Protein AF-T1JLH0-F1 (afdb_monomer_lite)

pLDDT: mean 75.37, std 15.06, range [35.0, 94.38]

Organism: Strigamia maritima (NCBI:txid126957)

InterPro domains:
  IPR001452 SH3 domain [PF07653] (80-136)
  IPR001452 SH3 domain [PS50002] (75-140)
  IPR001452 SH3 domain [SM00326] (78-139)
  IPR002110 Ankyrin repeat [PF13857] (2-54)
  IPR002110 Ankyrin repeat [PS50088] (14-46)
  IPR033635 Ankyrin repeat and SAM domain-containing protein 1/Caskin [PTHR24174] (1-138)
  IPR036028 SH3-like domain superfamily [SSF50044] (65-138)
  IPR036770 Ankyrin repeat-containing domain superfamily [G3DSA:1.25.40.20] (1-80)
  IPR036770 Ankyrin repeat-containing domain superfamily [SSF48403] (1-60)

Radius of gyration: 15.97 Å; chains: 1; bounding box: 39×34×42 Å

Foldseek 3Di:
DPPPPPPPQQDADQFGHQLLVCLLVLPLVSNVVSVLVVHDQCDAHPVRDGSLNSLVVRVPDPSSVNSNVVSVLQVPWFKKFFQAFDDDPPDPQAFGDHGGAIWTFRAQDPVQKTWTWGRDDPPPITTGIDGNVRIGTDDDDD

Secondary structure (DSSP, 8-state):
--TTS---TT--BTTB-HHHHHHHTT-HHHHHHHHHTT--TT-B-TTS-BHHHHHHHHTTSHHHHHHHHHHHHHHSPEEEEESS-B--TT-TTBPPB-TT-EEEEEEE-TTSEEEEEE--TTS--EEEEEEGGGEEE-PPP-

Structure (mmCIF, N/CA/C/O backbone):
data_AF-T1JLH0-F1
#
_entry.id   AF-T1JLH0-F1
#
loop_
_atom_site.group_PDB
_atom_site.id
_atom_site.type_symbol
_atom_site.label_atom_id
_atom_site.label_alt_id
_atom_site.label_comp_id
_atom_site.label_asym_id
_atom_site.label_entity_id
_atom_site.label_seq_id
_atom_site.pdbx_PDB_ins_code
_atom_site.Cartn_x
_atom_site.Cartn_y
_atom_site.Cartn_z
_atom_site.occupancy
_atom_site.B_iso_or_equiv
_atom_site.auth_seq_id
_atom_site.auth_comp_id
_atom_site.auth_asym_id
_atom_site.auth_atom_id
_atom_site.pdbx_PDB_model_num
ATOM 1 N N . LEU A 1 1 ? -4.253 9.706 -17.323 1.00 41.25 1 LEU A N 1
ATOM 2 C CA . LEU A 1 1 ? -5.383 9.590 -18.281 1.00 41.25 1 LEU A CA 1
ATOM 3 C C . LEU A 1 1 ? -5.316 8.308 -19.153 1.00 41.25 1 LEU A C 1
ATOM 5 O O . LEU A 1 1 ? -5.609 8.363 -20.335 1.00 41.25 1 LEU A O 1
ATOM 9 N N . LEU A 1 2 ? -4.997 7.135 -18.572 1.00 41.06 2 LEU A N 1
ATOM 10 C CA . LEU A 1 2 ? -5.044 5.813 -19.253 1.00 41.06 2 LEU A CA 1
ATOM 11 C C . LEU A 1 2 ? -5.830 4.737 -18.469 1.00 41.06 2 LEU A C 1
ATOM 13 O O . LEU A 1 2 ? -6.229 3.731 -19.041 1.00 41.06 2 LEU A O 1
ATOM 17 N N . LEU A 1 3 ? -6.120 4.967 -17.182 1.00 43.06 3 LEU A N 1
ATOM 18 C CA . LEU A 1 3 ? -6.839 4.023 -16.308 1.00 43.06 3 LEU A CA 1
ATOM 19 C C . LEU A 1 3 ? -8.362 4.007 -16.536 1.00 43.06 3 LEU A C 1
ATOM 21 O O . LEU A 1 3 ? -9.042 3.082 -16.113 1.00 43.06 3 LEU A O 1
ATOM 25 N N . LYS A 1 4 ? -8.904 5.009 -17.242 1.00 43.94 4 LYS A N 1
ATOM 26 C CA . LYS A 1 4 ? -10.352 5.209 -17.445 1.00 43.94 4 LYS A CA 1
ATOM 27 C C . LYS A 1 4 ? -10.944 4.410 -18.618 1.00 43.94 4 LYS A C 1
ATOM 29 O O . LYS A 1 4 ? -12.135 4.514 -18.879 1.00 43.94 4 LYS A O 1
ATOM 34 N N . ALA A 1 5 ? -10.136 3.629 -19.338 1.00 43.84 5 ALA A N 1
ATOM 35 C CA . ALA A 1 5 ? -10.549 2.957 -20.574 1.00 43.84 5 ALA A CA 1
ATOM 36 C C . ALA A 1 5 ? -11.108 1.528 -20.381 1.00 43.84 5 ALA A C 1
ATOM 38 O O . ALA A 1 5 ? -11.169 0.770 -21.344 1.00 43.84 5 ALA A O 1
ATOM 39 N N . GLY A 1 6 ? -11.487 1.117 -19.163 1.00 44.09 6 GLY A N 1
ATOM 40 C CA . GLY A 1 6 ? -11.974 -0.254 -18.925 1.00 44.09 6 GLY A CA 1
ATOM 41 C C . GLY A 1 6 ? -10.923 -1.332 -19.230 1.00 44.09 6 GLY A C 1
ATOM 42 O O . GLY A 1 6 ? -11.253 -2.496 -19.460 1.00 44.09 6 GLY A O 1
ATOM 43 N N . ILE A 1 7 ? -9.643 -0.946 -19.260 1.00 47.38 7 ILE A N 1
ATOM 44 C CA . ILE A 1 7 ? -8.529 -1.873 -19.422 1.00 47.38 7 ILE A CA 1
ATOM 45 C C . ILE A 1 7 ? -8.431 -2.657 -18.120 1.00 47.38 7 ILE A C 1
ATOM 47 O O . ILE A 1 7 ? -8.206 -2.072 -17.066 1.00 47.38 7 ILE A O 1
ATOM 51 N N . ASN A 1 8 ? -8.601 -3.978 -18.197 1.00 46.66 8 ASN A N 1
ATOM 52 C CA . ASN A 1 8 ? -8.327 -4.890 -17.090 1.00 46.66 8 ASN A CA 1
ATOM 53 C C . ASN A 1 8 ? -6.924 -4.597 -16.542 1.00 46.66 8 ASN A C 1
ATOM 55 O O . ASN A 1 8 ? -5.931 -4.944 -17.176 1.00 46.66 8 ASN A O 1
ATOM 59 N N . ILE A 1 9 ? -6.846 -3.953 -15.379 1.00 51.09 9 ILE A N 1
ATOM 60 C CA . ILE A 1 9 ? -5.597 -3.441 -14.785 1.00 51.09 9 ILE A CA 1
ATOM 61 C C . ILE A 1 9 ? -4.671 -4.594 -14.354 1.00 51.09 9 ILE A C 1
ATOM 63 O O . ILE A 1 9 ? -3.457 -4.451 -14.244 1.00 51.09 9 ILE A O 1
ATOM 67 N N . ASN A 1 10 ? -5.249 -5.791 -14.243 1.00 50.25 10 ASN A N 1
ATOM 68 C CA . ASN A 1 10 ? -4.556 -7.060 -14.061 1.00 50.25 10 ASN A CA 1
ATOM 69 C C . ASN A 1 10 ? -4.095 -7.727 -15.373 1.00 50.25 10 ASN A C 1
ATOM 71 O O . ASN A 1 10 ? -3.634 -8.869 -15.329 1.00 50.25 10 ASN A O 1
ATOM 75 N N . ARG A 1 11 ? -4.217 -7.082 -16.548 1.00 46.59 11 ARG A N 1
ATOM 76 C CA . ARG A 1 11 ? -3.637 -7.625 -17.788 1.00 46.59 11 ARG A CA 1
ATOM 77 C C . ARG A 1 11 ? -2.116 -7.601 -17.681 1.00 46.59 11 ARG A C 1
ATOM 79 O O . ARG A 1 11 ? -1.476 -6.564 -17.818 1.00 46.59 11 ARG A O 1
ATOM 86 N N . SER A 1 12 ? -1.549 -8.779 -17.475 1.00 47.16 12 SER A N 1
ATOM 87 C CA . SER A 1 12 ? -0.135 -9.055 -17.688 1.00 47.16 12 SER A CA 1
ATOM 88 C C . SER A 1 12 ? 0.174 -9.021 -19.184 1.00 47.16 12 SER A C 1
ATOM 90 O O . SER A 1 12 ? -0.509 -9.675 -19.976 1.00 47.16 12 SER A O 1
ATOM 92 N N . THR A 1 13 ? 1.206 -8.282 -19.575 1.00 52.12 13 THR A N 1
ATOM 93 C CA . THR A 1 13 ? 1.861 -8.460 -20.874 1.00 52.12 13 THR A CA 1
ATOM 94 C C . THR A 1 13 ? 2.967 -9.512 -20.726 1.00 52.12 13 THR A C 1
ATOM 96 O O . THR A 1 13 ? 3.300 -9.929 -19.617 1.00 52.12 13 THR A O 1
ATOM 99 N N . LEU A 1 14 ? 3.565 -9.949 -21.839 1.00 46.50 14 LEU A N 1
ATOM 100 C CA . LEU A 1 14 ? 4.679 -10.914 -21.853 1.00 46.50 14 LEU A CA 1
ATOM 101 C C . LEU A 1 14 ? 5.900 -10.482 -21.007 1.00 46.50 14 LEU A C 1
ATOM 103 O O . LEU A 1 14 ? 6.705 -11.335 -20.636 1.00 46.50 14 LEU A O 1
ATOM 107 N N . GLN A 1 15 ? 6.036 -9.187 -20.694 1.00 47.53 15 GLN A N 1
ATOM 108 C CA . GLN A 1 15 ? 7.158 -8.615 -19.935 1.00 47.53 15 GLN A CA 1
ATOM 109 C C . GLN A 1 15 ? 6.869 -8.437 -18.430 1.00 47.53 15 GLN A C 1
ATOM 111 O O . GLN A 1 15 ? 7.801 -8.279 -17.639 1.00 47.53 15 GLN A O 1
ATOM 116 N N . GLY A 1 16 ? 5.603 -8.532 -18.010 1.00 57.38 16 GLY A N 1
ATOM 117 C CA . GLY A 1 16 ? 5.178 -8.368 -16.621 1.00 57.38 16 GLY A CA 1
ATOM 118 C C . GLY A 1 16 ? 3.804 -7.709 -16.493 1.00 57.38 16 GLY A C 1
ATOM 119 O O . GLY A 1 16 ? 3.093 -7.469 -17.467 1.00 57.38 16 GLY A O 1
ATOM 120 N N . THR A 1 17 ? 3.394 -7.436 -15.258 1.00 68.38 17 THR A N 1
ATOM 121 C CA . THR A 1 17 ? 2.257 -6.542 -14.972 1.00 68.38 17 THR A CA 1
ATOM 122 C C . THR A 1 17 ? 2.678 -5.079 -15.109 1.00 68.38 17 THR A C 1
ATOM 124 O O . THR A 1 17 ? 3.865 -4.767 -15.036 1.00 68.38 17 THR A O 1
ATOM 127 N N . CYS A 1 18 ? 1.721 -4.151 -15.205 1.00 70.81 18 CYS A N 1
ATOM 128 C CA . CYS A 1 18 ? 2.013 -2.712 -15.215 1.00 70.81 18 CYS A CA 1
ATOM 129 C C . CYS A 1 18 ? 2.897 -2.259 -14.033 1.00 70.81 18 CYS A C 1
ATOM 131 O O . CYS A 1 18 ? 3.648 -1.292 -14.160 1.00 70.81 18 CYS A O 1
ATOM 133 N N . LEU A 1 19 ? 2.851 -2.977 -12.902 1.00 73.12 19 LEU A N 1
ATOM 134 C CA . LEU A 1 19 ? 3.679 -2.696 -11.730 1.00 73.12 19 LEU A CA 1
ATOM 135 C C . LEU A 1 19 ? 5.169 -2.982 -11.974 1.00 73.12 19 LEU A C 1
ATOM 137 O O . LEU A 1 19 ? 6.010 -2.240 -11.476 1.00 73.12 19 LEU A O 1
ATOM 141 N N . HIS A 1 20 ? 5.499 -4.003 -12.772 1.00 76.69 20 HIS A N 1
ATOM 142 C CA . HIS A 1 20 ? 6.876 -4.308 -13.179 1.00 76.69 20 HIS A CA 1
ATOM 143 C C . HIS A 1 20 ? 7.461 -3.197 -14.058 1.00 76.69 20 HIS A C 1
ATOM 145 O O . HIS A 1 20 ? 8.608 -2.798 -13.867 1.00 76.69 20 HIS A O 1
ATOM 151 N N . GLU A 1 21 ? 6.656 -2.652 -14.970 1.00 75.88 21 GLU A N 1
ATOM 152 C CA . GLU A 1 21 ? 7.041 -1.524 -15.824 1.00 75.88 21 GLU A CA 1
ATOM 153 C C . GLU A 1 21 ? 7.266 -0.249 -14.994 1.00 75.88 21 GLU A C 1
ATOM 155 O O . GLU A 1 21 ? 8.282 0.431 -15.131 1.00 75.88 21 GLU A O 1
ATOM 160 N N . ALA A 1 22 ? 6.343 0.062 -14.074 1.00 76.94 22 ALA A N 1
ATOM 161 C CA . ALA A 1 22 ? 6.444 1.232 -13.200 1.00 76.94 22 ALA A CA 1
ATOM 162 C C . ALA A 1 22 ? 7.684 1.167 -12.290 1.00 76.94 22 ALA A C 1
ATOM 164 O O . ALA A 1 22 ? 8.377 2.173 -12.101 1.00 76.94 22 ALA A O 1
ATOM 165 N N . ALA A 1 23 ? 7.973 -0.036 -11.786 1.00 78.38 23 ALA A N 1
ATOM 166 C CA . ALA A 1 23 ? 9.195 -0.404 -11.087 1.00 78.38 23 ALA A CA 1
ATOM 167 C C . ALA A 1 23 ? 10.451 -0.134 -11.927 1.00 78.38 23 ALA A C 1
ATOM 169 O O . ALA A 1 23 ? 11.349 0.579 -11.476 1.00 78.38 23 ALA A O 1
ATOM 170 N N . LEU A 1 24 ? 10.496 -0.668 -13.150 1.00 75.75 24 LEU A N 1
ATOM 171 C CA . LEU A 1 24 ? 11.621 -0.518 -14.073 1.00 75.75 24 LEU A CA 1
ATOM 172 C C . LEU A 1 24 ? 11.893 0.956 -14.405 1.00 75.75 24 LEU A C 1
ATOM 174 O O . LEU A 1 24 ? 13.038 1.401 -14.402 1.00 75.75 24 LEU A O 1
ATOM 178 N N . CYS A 1 25 ? 10.838 1.730 -14.661 1.00 73.12 25 CYS A N 1
ATOM 179 C CA . CYS A 1 25 ? 10.955 3.136 -15.034 1.00 73.12 25 CYS A CA 1
ATOM 180 C C . CYS A 1 25 ? 11.198 4.081 -13.843 1.00 73.12 25 CYS A C 1
ATOM 182 O O . CYS A 1 25 ? 11.373 5.282 -14.060 1.00 73.12 25 CYS A O 1
ATOM 184 N N . GLY A 1 26 ? 11.156 3.590 -12.596 1.00 72.50 26 GLY A N 1
ATOM 185 C CA . GLY A 1 26 ? 11.274 4.426 -11.395 1.00 72.50 26 GLY A CA 1
ATOM 186 C C . GLY A 1 26 ? 10.163 5.478 -11.280 1.00 72.50 26 GLY A C 1
ATOM 187 O O . GLY A 1 26 ? 10.367 6.547 -10.708 1.00 72.50 26 GLY A O 1
ATOM 188 N N . LYS A 1 27 ? 8.988 5.225 -11.869 1.00 75.00 27 LYS A N 1
ATOM 189 C CA . LYS A 1 27 ? 7.886 6.194 -11.925 1.00 75.00 27 LYS A CA 1
ATOM 190 C C . LYS A 1 27 ? 6.993 6.043 -10.697 1.00 75.00 27 LYS A C 1
ATOM 192 O O . LYS A 1 27 ? 5.984 5.344 -10.749 1.00 75.00 27 LYS A O 1
ATOM 197 N N . ARG A 1 28 ? 7.348 6.737 -9.609 1.00 75.00 28 ARG A N 1
ATOM 198 C CA . ARG A 1 28 ? 6.590 6.741 -8.343 1.00 75.00 28 ARG A CA 1
ATOM 199 C C . ARG A 1 28 ? 5.097 7.001 -8.543 1.00 75.00 28 ARG A C 1
ATOM 201 O O . ARG A 1 28 ? 4.293 6.224 -8.050 1.00 75.00 28 ARG A O 1
ATOM 208 N N . ASP A 1 29 ? 4.734 8.029 -9.306 1.00 70.75 29 ASP A N 1
ATOM 209 C CA . ASP A 1 29 ? 3.322 8.390 -9.509 1.00 70.75 29 ASP A CA 1
ATOM 210 C C . ASP A 1 29 ? 2.546 7.302 -10.270 1.00 70.75 29 ASP A C 1
ATOM 212 O O . ASP A 1 29 ? 1.374 7.058 -9.999 1.00 70.75 29 ASP A O 1
ATOM 216 N N . VAL A 1 30 ? 3.210 6.593 -11.191 1.00 73.00 30 VAL A N 1
ATOM 217 C CA . VAL A 1 30 ? 2.605 5.469 -11.923 1.00 73.00 30 VAL A CA 1
ATOM 218 C C . VAL A 1 30 ? 2.429 4.266 -11.002 1.00 73.00 30 VAL A C 1
ATOM 220 O O . VAL A 1 30 ? 1.371 3.648 -11.018 1.00 73.00 30 VAL A O 1
ATOM 223 N N . ALA A 1 31 ? 3.429 3.950 -10.175 1.00 72.38 31 ALA A N 1
ATOM 224 C CA . ALA A 1 31 ? 3.309 2.892 -9.177 1.00 72.38 31 ALA A CA 1
ATOM 225 C C . ALA A 1 31 ? 2.162 3.194 -8.200 1.00 72.38 31 ALA A C 1
ATOM 227 O O . ALA A 1 31 ? 1.328 2.328 -7.966 1.00 72.38 31 ALA A O 1
ATOM 228 N N . GLN A 1 32 ? 2.063 4.438 -7.721 1.00 70.69 32 GLN A N 1
ATOM 229 C CA . GLN A 1 32 ? 0.994 4.902 -6.835 1.00 70.69 32 GLN A CA 1
ATOM 230 C C . GLN A 1 32 ? -0.397 4.709 -7.447 1.00 70.69 32 GLN A C 1
ATOM 232 O O . GLN A 1 32 ? -1.257 4.101 -6.819 1.00 70.69 32 GLN A O 1
ATOM 237 N N . LEU A 1 33 ? -0.588 5.133 -8.697 1.00 69.75 33 LEU A N 1
ATOM 238 C CA . LEU A 1 33 ? -1.839 4.919 -9.427 1.00 69.75 33 LEU A CA 1
ATOM 239 C C . LEU A 1 33 ? -2.182 3.428 -9.603 1.00 69.75 33 LEU A C 1
ATOM 241 O O . LEU A 1 33 ? -3.350 3.045 -9.590 1.00 69.75 33 LEU A O 1
ATOM 245 N N . LEU A 1 34 ? -1.175 2.567 -9.768 1.00 70.31 34 LEU A N 1
ATOM 246 C CA . LEU A 1 34 ? -1.382 1.121 -9.857 1.00 70.31 34 LEU A CA 1
ATOM 247 C C . LEU A 1 34 ? -1.764 0.507 -8.500 1.00 70.31 34 LEU A C 1
ATOM 249 O O . LEU A 1 34 ? -2.599 -0.395 -8.460 1.00 70.31 34 LEU A O 1
ATOM 253 N N . PHE A 1 35 ? -1.238 1.014 -7.384 1.00 69.38 35 PHE A N 1
ATOM 254 C CA . PHE A 1 35 ? -1.727 0.625 -6.056 1.00 69.38 35 PHE A CA 1
ATOM 255 C C . PHE A 1 35 ? -3.169 1.077 -5.830 1.00 69.38 35 PHE A C 1
ATOM 257 O O . PHE A 1 35 ? -3.982 0.274 -5.381 1.00 69.38 35 PHE A O 1
ATOM 264 N N . GLU A 1 36 ? -3.502 2.315 -6.214 1.00 63.47 36 GLU A N 1
ATOM 265 C CA . GLU A 1 36 ? -4.873 2.848 -6.161 1.00 63.47 36 GLU A CA 1
ATOM 266 C C . GLU A 1 36 ? -5.852 1.975 -6.956 1.00 63.47 36 GLU A C 1
ATOM 268 O O . GLU A 1 36 ? -7.004 1.811 -6.569 1.00 63.47 36 GLU A O 1
ATOM 273 N N . SER A 1 37 ? -5.377 1.341 -8.030 1.00 61.06 37 SER A N 1
ATOM 274 C CA . SER A 1 37 ? -6.182 0.418 -8.828 1.00 61.06 37 SER A CA 1
ATOM 275 C C . SER A 1 37 ? -6.343 -1.000 -8.259 1.00 61.06 37 SER A C 1
ATOM 277 O O . SER A 1 37 ? -7.015 -1.823 -8.880 1.00 61.06 37 SER A O 1
ATOM 279 N N . GLY A 1 38 ? -5.727 -1.311 -7.114 1.00 62.03 38 GLY A N 1
ATOM 280 C CA . GLY A 1 38 ? -5.791 -2.640 -6.501 1.00 62.03 38 GLY A CA 1
ATOM 281 C C . GLY A 1 38 ? -4.961 -3.702 -7.229 1.00 62.03 38 GLY A C 1
ATOM 282 O O . GLY A 1 38 ? -5.354 -4.869 -7.269 1.00 62.03 38 GLY A O 1
ATOM 283 N N . VAL A 1 39 ? -3.836 -3.318 -7.844 1.00 66.00 39 VAL A N 1
ATOM 284 C CA . VAL A 1 39 ? -2.962 -4.275 -8.538 1.00 66.00 39 VAL A CA 1
ATOM 285 C C . VAL A 1 39 ? -2.339 -5.261 -7.544 1.00 66.00 39 VAL A C 1
ATOM 287 O O . VAL A 1 39 ? -1.914 -4.874 -6.454 1.00 66.00 39 VAL A O 1
ATOM 290 N N . ASP A 1 40 ? -2.234 -6.536 -7.924 1.00 66.50 40 ASP A N 1
ATOM 291 C CA . ASP A 1 40 ? -1.541 -7.515 -7.084 1.00 66.50 40 ASP A CA 1
ATOM 292 C C . ASP A 1 40 ? -0.020 -7.342 -7.180 1.00 66.50 40 ASP A C 1
ATOM 294 O O . ASP A 1 40 ? 0.611 -7.554 -8.220 1.00 66.50 40 ASP A O 1
ATOM 298 N N . VAL A 1 41 ? 0.554 -6.951 -6.052 1.00 71.44 41 VAL A N 1
ATOM 299 C CA . VAL A 1 41 ? 1.961 -6.588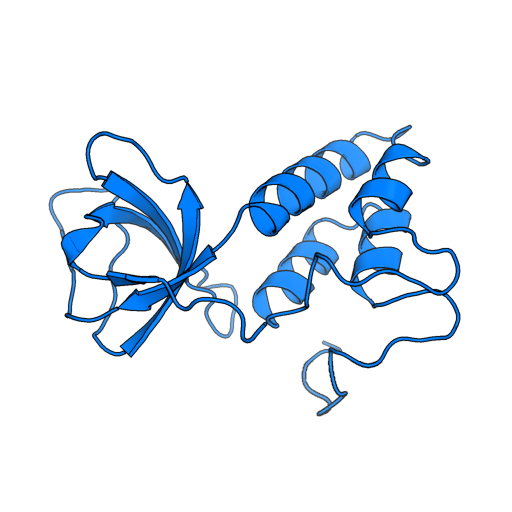 -5.860 1.00 71.44 41 VAL A CA 1
ATOM 300 C C . VAL A 1 41 ? 2.888 -7.791 -5.765 1.00 71.44 41 VAL A C 1
ATOM 302 O O . VAL A 1 41 ? 4.081 -7.670 -6.036 1.00 71.44 41 VAL A O 1
ATOM 305 N N . ASN A 1 42 ? 2.332 -8.950 -5.404 1.00 71.44 42 ASN A N 1
ATOM 306 C CA . ASN A 1 42 ? 3.070 -10.207 -5.288 1.00 71.44 42 ASN A CA 1
ATOM 307 C C . ASN A 1 42 ? 3.067 -10.997 -6.595 1.00 71.44 42 ASN A C 1
ATOM 309 O O . ASN A 1 42 ? 3.685 -12.056 -6.681 1.00 71.44 42 ASN A O 1
ATOM 313 N N . ARG A 1 43 ? 2.378 -10.495 -7.622 1.00 71.50 43 ARG A N 1
ATOM 314 C CA . ARG A 1 43 ? 2.322 -11.152 -8.918 1.00 71.50 43 ARG A CA 1
ATOM 315 C C . ARG A 1 43 ? 3.699 -11.123 -9.566 1.00 71.50 43 ARG A C 1
ATOM 317 O O . ARG A 1 43 ? 4.320 -10.064 -9.653 1.00 71.50 43 ARG A O 1
ATOM 324 N N . THR A 1 44 ? 4.150 -12.276 -10.039 1.00 77.44 44 THR A N 1
ATOM 325 C CA . THR A 1 44 ? 5.414 -12.420 -10.756 1.00 77.44 44 THR A CA 1
ATOM 326 C C . THR A 1 44 ? 5.222 -12.247 -12.262 1.00 77.44 44 THR A C 1
ATOM 328 O O . THR A 1 44 ? 4.126 -12.429 -12.803 1.00 77.44 44 THR A O 1
ATOM 331 N N . ASN A 1 45 ? 6.284 -11.835 -12.953 1.00 75.50 45 ASN A N 1
ATOM 332 C CA . ASN A 1 45 ? 6.357 -11.871 -14.412 1.00 75.50 45 ASN A CA 1
ATOM 333 C C . ASN A 1 45 ? 6.792 -13.263 -14.921 1.00 75.50 45 ASN A C 1
ATOM 335 O O . ASN A 1 45 ? 7.030 -14.178 -14.139 1.00 75.50 45 ASN A O 1
ATOM 339 N N . SER A 1 46 ? 6.962 -13.406 -16.239 1.00 77.38 46 SER A N 1
ATOM 340 C CA . SER A 1 46 ? 7.419 -14.637 -16.914 1.00 77.38 46 SER A CA 1
ATOM 341 C C . SER A 1 46 ? 8.808 -15.142 -16.482 1.00 77.38 46 SER A C 1
ATOM 343 O O . SER A 1 46 ? 9.230 -16.206 -16.920 1.00 77.38 46 SER A O 1
ATOM 345 N N . TYR A 1 47 ? 9.536 -14.364 -15.677 1.00 77.00 47 TYR A N 1
ATOM 346 C CA . TYR A 1 47 ? 10.857 -14.693 -15.142 1.00 77.00 47 TYR A CA 1
ATOM 347 C C . TYR A 1 47 ? 10.812 -15.023 -13.640 1.00 77.00 47 TYR A C 1
ATOM 349 O O . TYR A 1 47 ? 11.854 -14.990 -12.986 1.00 77.00 47 TYR A O 1
ATOM 357 N N . ASP A 1 48 ? 9.621 -15.263 -13.080 1.00 79.44 48 ASP A N 1
ATOM 358 C CA . ASP A 1 48 ? 9.386 -15.467 -11.643 1.00 79.44 48 ASP A CA 1
ATOM 359 C C . ASP A 1 48 ? 9.896 -14.313 -10.766 1.00 79.44 48 ASP A C 1
ATOM 361 O O . ASP A 1 48 ? 10.227 -14.477 -9.592 1.00 79.44 48 ASP A O 1
ATOM 365 N N . GLN A 1 49 ? 9.960 -13.108 -11.332 1.00 81.06 49 GLN A N 1
ATOM 366 C CA . GLN A 1 49 ? 10.385 -11.916 -10.612 1.00 81.06 49 GLN A CA 1
ATOM 367 C C . GLN A 1 49 ? 9.169 -11.114 -10.196 1.00 81.06 49 GLN A C 1
ATOM 369 O O . GLN A 1 49 ? 8.265 -10.925 -11.004 1.00 81.06 49 GLN A O 1
ATOM 374 N N . THR A 1 50 ? 9.178 -10.589 -8.974 1.00 82.38 50 THR A N 1
ATOM 375 C CA . THR A 1 50 ? 8.211 -9.570 -8.553 1.00 82.38 50 THR A CA 1
ATOM 376 C C . THR A 1 50 ? 8.652 -8.181 -9.015 1.00 82.38 50 THR A C 1
ATOM 378 O O . THR A 1 50 ? 9.828 -7.941 -9.322 1.00 82.38 50 THR A O 1
ATOM 381 N N . ALA A 1 51 ? 7.735 -7.211 -8.982 1.00 79.62 51 ALA A N 1
ATOM 382 C CA . ALA A 1 51 ? 8.071 -5.811 -9.238 1.00 79.62 51 ALA A CA 1
ATOM 383 C C . ALA A 1 51 ? 9.196 -5.317 -8.306 1.00 79.62 51 ALA A C 1
ATOM 385 O O . ALA A 1 51 ? 10.089 -4.591 -8.744 1.00 79.62 51 ALA A O 1
ATOM 386 N N . LEU A 1 52 ? 9.225 -5.778 -7.048 1.00 82.31 52 LEU A N 1
ATOM 387 C CA . LEU A 1 52 ? 10.293 -5.454 -6.100 1.00 82.31 52 LEU A CA 1
ATOM 388 C C . LEU A 1 52 ? 11.657 -6.003 -6.548 1.00 82.31 52 LEU A C 1
ATOM 390 O O . LEU A 1 52 ? 12.673 -5.325 -6.372 1.00 82.31 52 LEU A O 1
ATOM 394 N N . ASP A 1 53 ? 11.701 -7.202 -7.127 1.00 83.75 53 ASP A N 1
ATOM 395 C CA . ASP A 1 53 ? 12.949 -7.812 -7.599 1.00 83.75 53 ASP A CA 1
ATOM 396 C C . ASP A 1 53 ? 13.499 -7.113 -8.839 1.00 83.75 53 ASP A C 1
ATOM 398 O O . ASP A 1 53 ? 14.716 -6.967 -8.968 1.00 83.75 53 ASP A O 1
ATOM 402 N N . ILE A 1 54 ? 12.620 -6.607 -9.710 1.00 81.62 54 ILE A N 1
ATOM 403 C CA . ILE A 1 54 ? 13.027 -5.729 -10.810 1.00 81.62 54 ILE A CA 1
ATOM 404 C C . ILE A 1 54 ? 13.622 -4.438 -10.246 1.00 81.62 54 ILE A C 1
ATOM 406 O O . ILE A 1 54 ? 14.773 -4.130 -10.549 1.00 81.62 54 ILE A O 1
ATOM 410 N N . VAL A 1 55 ? 12.920 -3.721 -9.360 1.00 79.88 55 VAL A N 1
ATOM 411 C CA . VAL A 1 55 ? 13.457 -2.469 -8.789 1.00 79.88 55 VAL A CA 1
ATOM 412 C C . VAL A 1 55 ? 14.809 -2.687 -8.111 1.00 79.88 55 VAL A C 1
ATOM 414 O O . VAL A 1 55 ? 15.713 -1.878 -8.296 1.00 79.88 55 VAL A O 1
ATOM 417 N N . LYS A 1 56 ? 14.992 -3.789 -7.370 1.00 78.56 56 LYS A N 1
ATOM 418 C CA . LYS A 1 56 ? 16.281 -4.133 -6.739 1.00 78.56 56 LYS A CA 1
ATOM 419 C C . LYS A 1 56 ? 17.419 -4.319 -7.751 1.00 78.56 56 LYS A C 1
ATOM 421 O O . LYS A 1 56 ? 18.560 -3.997 -7.426 1.00 78.56 56 LYS A O 1
ATOM 426 N N . LYS A 1 57 ? 17.140 -4.837 -8.951 1.00 75.75 57 LYS A N 1
ATOM 427 C CA . LYS A 1 57 ? 18.148 -4.979 -10.016 1.00 75.75 57 LYS A CA 1
ATOM 428 C C . LYS A 1 57 ? 18.515 -3.631 -10.643 1.00 75.75 57 LYS A C 1
ATOM 430 O O . LYS A 1 57 ? 19.673 -3.425 -10.986 1.00 75.75 57 LYS A O 1
ATOM 435 N N . PHE A 1 58 ? 17.560 -2.705 -10.736 1.00 69.94 58 PHE A N 1
ATOM 436 C CA . PHE A 1 58 ? 17.721 -1.410 -11.411 1.00 69.94 58 PHE A CA 1
ATOM 437 C C . PHE A 1 58 ? 17.879 -0.209 -10.452 1.00 69.94 58 PHE A C 1
ATOM 439 O O . PHE A 1 58 ? 17.805 0.936 -10.888 1.00 69.94 58 PHE A O 1
ATOM 446 N N . THR A 1 59 ? 18.123 -0.435 -9.150 1.00 60.84 59 THR A N 1
ATOM 447 C CA . THR A 1 59 ? 18.147 0.603 -8.086 1.00 60.84 59 THR A CA 1
ATOM 448 C C . THR A 1 59 ? 19.252 1.677 -8.158 1.00 60.84 59 THR A C 1
ATOM 450 O O . THR A 1 59 ? 19.533 2.340 -7.159 1.00 60.84 59 THR A O 1
ATOM 453 N N . SER A 1 60 ? 19.884 1.900 -9.306 1.00 59.50 60 SER A N 1
ATOM 454 C CA . SER A 1 60 ? 20.966 2.876 -9.487 1.00 59.50 60 SER A CA 1
ATOM 455 C C . SER A 1 60 ? 20.519 4.349 -9.458 1.00 59.50 60 SER A C 1
ATOM 457 O O . SER A 1 60 ? 21.374 5.232 -9.458 1.00 59.50 60 SER A O 1
ATOM 459 N N . CYS A 1 61 ? 19.216 4.651 -9.375 1.00 57.66 61 CYS A N 1
ATOM 460 C CA . CYS A 1 61 ? 18.681 6.019 -9.339 1.00 57.66 61 CYS A CA 1
ATOM 461 C C . CYS A 1 61 ? 17.800 6.296 -8.100 1.00 57.66 61 CYS A C 1
ATOM 463 O O . CYS A 1 61 ? 17.123 5.409 -7.581 1.00 57.66 61 CYS A O 1
ATOM 465 N N . GLY A 1 62 ? 17.786 7.548 -7.619 1.00 64.88 62 GLY A N 1
ATOM 466 C CA . GLY A 1 62 ? 17.026 7.958 -6.425 1.00 64.88 62 GLY A CA 1
ATOM 467 C C . GLY A 1 62 ? 15.528 7.636 -6.505 1.00 64.88 62 GLY A C 1
ATOM 468 O O . GLY A 1 62 ? 14.965 7.121 -5.546 1.00 64.88 62 GLY A O 1
ATOM 469 N N . ALA A 1 63 ? 14.919 7.801 -7.682 1.00 63.56 63 ALA A N 1
ATOM 470 C CA . ALA A 1 63 ? 13.507 7.490 -7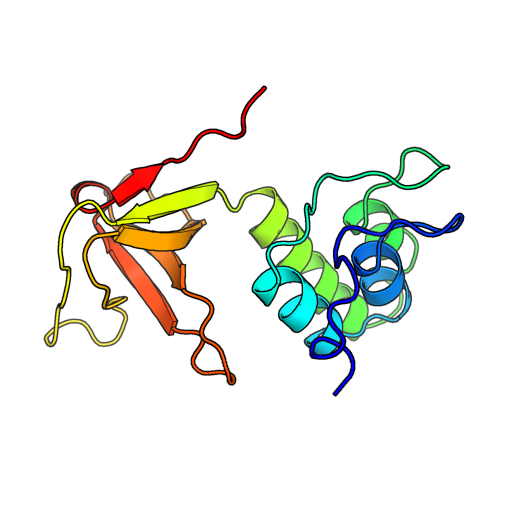.914 1.00 63.56 63 ALA A CA 1
ATOM 471 C C . ALA A 1 63 ? 13.171 5.994 -7.734 1.00 63.56 63 ALA A C 1
ATOM 473 O O . ALA A 1 63 ? 12.081 5.645 -7.283 1.00 63.56 63 ALA A O 1
ATOM 474 N N . ALA A 1 64 ? 14.121 5.092 -8.007 1.00 69.75 64 ALA A N 1
ATOM 475 C CA . ALA A 1 64 ? 13.944 3.667 -7.748 1.00 69.75 64 ALA A CA 1
ATOM 476 C C . ALA A 1 64 ? 13.912 3.346 -6.242 1.00 69.75 64 ALA A C 1
ATOM 478 O O . ALA A 1 64 ? 13.288 2.361 -5.849 1.00 69.75 64 ALA A O 1
ATOM 479 N N . ARG A 1 65 ? 14.532 4.165 -5.374 1.00 75.69 65 ARG A N 1
ATOM 480 C CA . ARG A 1 65 ? 14.445 3.981 -3.910 1.00 75.69 65 ARG A CA 1
ATOM 481 C C . ARG A 1 65 ? 13.034 4.251 -3.398 1.00 75.69 65 ARG A C 1
ATOM 483 O O . ARG A 1 65 ? 12.550 3.465 -2.588 1.00 75.69 65 ARG A O 1
ATOM 490 N N . ASP A 1 66 ? 12.367 5.279 -3.912 1.00 77.19 66 ASP A N 1
ATOM 491 C CA . ASP A 1 66 ? 10.996 5.609 -3.511 1.00 77.19 66 ASP A CA 1
ATOM 492 C C . ASP A 1 66 ? 10.013 4.525 -3.959 1.00 77.19 66 ASP A C 1
ATOM 494 O O . ASP A 1 66 ? 9.206 4.043 -3.166 1.00 77.19 66 ASP A O 1
ATOM 498 N N . VAL A 1 67 ? 10.130 4.060 -5.210 1.00 77.12 67 VAL A N 1
ATOM 499 C CA . VAL A 1 67 ? 9.298 2.954 -5.716 1.00 77.12 67 VAL A CA 1
ATOM 500 C C . VAL A 1 67 ? 9.574 1.661 -4.946 1.00 77.12 67 VAL A C 1
ATOM 502 O O . VAL A 1 67 ? 8.644 0.935 -4.608 1.00 77.12 67 VAL A O 1
ATOM 505 N N . LYS A 1 68 ? 10.836 1.382 -4.594 1.00 81.56 68 LYS A N 1
ATOM 506 C CA . LYS A 1 68 ? 11.204 0.235 -3.750 1.00 81.56 68 LYS A CA 1
ATOM 507 C C . LYS A 1 68 ? 10.547 0.298 -2.376 1.00 81.56 68 LYS A C 1
ATOM 509 O O . LYS A 1 68 ? 10.102 -0.734 -1.879 1.00 81.56 68 LYS A O 1
ATOM 514 N N . GLN A 1 69 ? 10.533 1.475 -1.756 1.00 78.94 69 GLN A N 1
ATOM 515 C CA . GLN A 1 69 ? 9.913 1.676 -0.451 1.00 78.94 69 GLN A CA 1
ATOM 516 C C . GLN A 1 69 ? 8.398 1.459 -0.540 1.00 78.94 69 GLN A C 1
ATOM 518 O O . GLN A 1 69 ? 7.858 0.657 0.215 1.00 78.94 69 GLN A O 1
ATOM 523 N N . MET A 1 70 ? 7.749 2.052 -1.544 1.00 77.31 70 MET A N 1
ATOM 524 C CA . MET A 1 70 ? 6.316 1.884 -1.796 1.00 77.31 70 MET A CA 1
ATOM 525 C C . MET A 1 70 ? 5.937 0.419 -2.071 1.00 77.31 70 MET A C 1
ATOM 527 O O . MET A 1 70 ? 4.976 -0.089 -1.507 1.00 77.31 70 MET A O 1
ATOM 531 N N . LEU A 1 71 ? 6.730 -0.299 -2.876 1.00 77.69 71 LEU A N 1
ATOM 532 C CA . LEU A 1 71 ? 6.535 -1.731 -3.126 1.00 77.69 71 LEU A CA 1
ATOM 533 C C . LEU A 1 71 ? 6.696 -2.564 -1.855 1.00 77.69 71 LEU A C 1
ATOM 535 O O . LEU A 1 71 ? 5.902 -3.466 -1.625 1.00 77.69 71 LEU A O 1
ATOM 539 N N . LYS A 1 72 ? 7.698 -2.275 -1.016 1.00 78.44 72 LYS A N 1
ATOM 540 C CA . LYS A 1 72 ? 7.867 -2.967 0.270 1.00 78.44 72 LYS A CA 1
ATOM 541 C C . LYS A 1 72 ? 6.677 -2.751 1.197 1.00 78.44 72 LYS A C 1
ATOM 543 O O . LYS A 1 72 ? 6.234 -3.704 1.832 1.00 78.44 72 LYS A O 1
ATOM 548 N N . GLU A 1 73 ? 6.198 -1.518 1.297 1.00 74.44 73 GLU A N 1
ATOM 549 C CA . GLU A 1 73 ? 5.028 -1.183 2.110 1.00 74.44 73 GLU A CA 1
ATOM 550 C C . GLU A 1 73 ? 3.791 -1.897 1.584 1.00 74.44 73 GLU A C 1
ATOM 552 O O . GLU A 1 73 ? 3.067 -2.512 2.355 1.00 74.44 73 GLU A O 1
ATOM 557 N N . ALA A 1 74 ? 3.605 -1.915 0.269 1.00 70.88 74 ALA A N 1
ATOM 558 C CA . ALA A 1 74 ? 2.453 -2.546 -0.342 1.00 70.88 74 ALA A CA 1
ATOM 559 C C . ALA A 1 74 ? 2.489 -4.082 -0.331 1.00 70.88 74 ALA A C 1
ATOM 561 O O . ALA A 1 74 ? 1.439 -4.706 -0.234 1.00 70.88 74 ALA A O 1
ATOM 562 N N . ILE A 1 75 ? 3.668 -4.712 -0.385 1.00 70.06 75 ILE A N 1
ATOM 563 C CA . ILE A 1 75 ? 3.813 -6.169 -0.206 1.00 70.06 75 ILE A CA 1
ATOM 564 C C . ILE A 1 75 ? 3.358 -6.590 1.192 1.00 70.06 75 ILE A C 1
ATOM 566 O O . ILE A 1 75 ? 2.707 -7.621 1.338 1.00 70.06 75 ILE A O 1
ATOM 570 N N . ASN A 1 76 ? 3.679 -5.780 2.203 1.00 70.38 76 ASN A N 1
ATOM 571 C CA . ASN A 1 76 ? 3.210 -5.988 3.571 1.00 70.38 76 ASN A CA 1
ATOM 572 C C . ASN A 1 76 ? 1.806 -5.418 3.805 1.00 70.38 76 ASN A C 1
ATOM 574 O O . ASN A 1 76 ? 1.258 -5.601 4.891 1.00 70.38 76 ASN A O 1
ATOM 578 N N . ALA A 1 77 ? 1.228 -4.721 2.820 1.00 75.38 77 ALA A N 1
ATOM 579 C CA . ALA A 1 77 ? -0.070 -4.112 2.992 1.00 75.38 77 ALA A CA 1
ATOM 580 C C . ALA A 1 77 ? -1.155 -5.183 2.957 1.00 75.38 77 ALA A C 1
ATOM 582 O O . ALA A 1 77 ? -1.294 -5.937 1.989 1.00 75.38 77 ALA A O 1
ATOM 583 N N . VAL A 1 78 ? -1.946 -5.226 4.022 1.00 82.69 78 VAL A N 1
ATOM 584 C CA . VAL A 1 78 ? -3.078 -6.144 4.142 1.00 82.69 78 VAL A CA 1
ATOM 585 C C . VAL A 1 78 ? -4.347 -5.372 3.819 1.00 82.69 78 VAL A C 1
ATOM 587 O O . VAL A 1 78 ? -4.526 -4.246 4.281 1.00 82.69 78 VAL A O 1
ATOM 590 N N . GLN A 1 79 ? -5.230 -5.950 3.008 1.00 84.81 79 GLN A N 1
ATOM 591 C CA . GLN A 1 79 ? -6.546 -5.355 2.796 1.00 84.81 79 GLN A CA 1
ATOM 592 C C . GLN A 1 79 ? -7.375 -5.544 4.061 1.00 84.81 79 GLN A C 1
ATOM 594 O O . GLN A 1 79 ? -7.426 -6.633 4.622 1.00 84.81 79 GLN A O 1
ATOM 599 N N . ALA A 1 80 ? -8.037 -4.490 4.507 1.00 89.94 80 ALA A N 1
ATOM 600 C CA . ALA A 1 80 ? -8.990 -4.532 5.594 1.00 89.94 80 ALA A CA 1
ATOM 601 C C . ALA A 1 80 ? -10.289 -3.870 5.159 1.00 89.94 80 ALA A C 1
ATOM 603 O O . ALA A 1 80 ? -10.300 -2.967 4.325 1.00 89.94 80 ALA A O 1
ATOM 604 N N . ARG A 1 81 ? -11.397 -4.322 5.727 1.00 91.62 81 ARG A N 1
ATOM 605 C CA . ARG A 1 81 ? -12.702 -3.696 5.560 1.00 91.62 81 ARG A CA 1
ATOM 606 C C . ARG A 1 81 ? -13.094 -3.033 6.865 1.00 91.62 81 ARG A C 1
ATOM 608 O O . ARG A 1 81 ? -13.031 -3.669 7.914 1.00 91.62 81 ARG A O 1
ATOM 615 N N . ALA A 1 82 ? -13.510 -1.777 6.803 1.00 93.50 82 ALA A N 1
ATOM 616 C CA . ALA A 1 82 ? -14.103 -1.111 7.949 1.00 93.50 82 ALA A CA 1
ATOM 617 C C . ALA A 1 82 ? -15.379 -1.849 8.371 1.00 93.50 82 ALA A C 1
ATOM 619 O O . ALA A 1 82 ? -16.265 -2.074 7.546 1.00 93.50 82 ALA A O 1
ATOM 620 N N . ILE A 1 83 ? -15.468 -2.228 9.644 1.00 94.38 83 ILE A N 1
ATOM 621 C CA . ILE A 1 83 ? -16.673 -2.857 10.211 1.00 94.38 83 ILE A CA 1
ATOM 622 C C . ILE A 1 83 ? -17.580 -1.840 10.905 1.00 94.38 83 ILE A C 1
ATOM 624 O O . ILE A 1 83 ? -18.690 -2.172 11.299 1.00 94.38 83 ILE A O 1
ATOM 628 N N . SER A 1 84 ? -17.106 -0.608 11.076 1.00 92.81 84 SER A N 1
ATOM 629 C CA . SER A 1 84 ? -17.859 0.488 11.673 1.00 92.81 84 SER A CA 1
ATOM 630 C C . SER A 1 84 ? -17.349 1.835 11.161 1.00 92.81 84 SER A C 1
ATOM 632 O O . SER A 1 84 ? -16.233 1.947 10.649 1.00 92.81 84 SER A O 1
ATOM 634 N N . ASN A 1 85 ? -18.181 2.870 11.293 1.00 92.94 85 ASN A N 1
ATOM 635 C CA . ASN A 1 85 ? -17.779 4.241 10.993 1.00 92.94 85 ASN A CA 1
ATOM 636 C C . ASN A 1 85 ? -16.761 4.718 12.036 1.00 92.94 85 ASN A C 1
ATOM 638 O O . ASN A 1 85 ? -17.035 4.678 13.238 1.00 92.94 85 ASN A O 1
ATOM 642 N N . TYR A 1 86 ? -15.616 5.220 11.584 1.00 91.06 86 TYR A N 1
ATOM 643 C CA . TYR A 1 86 ? -14.581 5.778 12.443 1.00 91.06 86 TYR A CA 1
ATOM 644 C C . TYR A 1 86 ? -14.252 7.204 12.009 1.00 91.06 86 TYR A C 1
ATOM 646 O O . TYR A 1 86 ? -13.846 7.465 10.878 1.00 91.06 86 TYR A O 1
ATOM 654 N N . HIS A 1 87 ? -14.422 8.144 12.933 1.00 91.31 87 HIS A N 1
ATOM 655 C CA . HIS A 1 87 ? -14.050 9.537 12.743 1.00 91.31 87 HIS A CA 1
ATOM 656 C C . HIS A 1 87 ? -13.517 10.083 14.061 1.00 91.31 87 HIS A C 1
ATOM 658 O O . HIS A 1 87 ? -14.220 10.076 15.072 1.00 91.31 87 HIS A O 1
ATOM 664 N N . ASN A 1 88 ? -12.270 10.544 14.052 1.00 87.44 88 ASN A N 1
ATOM 665 C CA . ASN A 1 88 ? -11.635 11.119 15.227 1.00 87.44 88 ASN A CA 1
ATOM 666 C C . ASN A 1 88 ? -11.138 12.538 14.921 1.00 87.44 88 ASN A C 1
ATOM 668 O O . ASN A 1 88 ? -9.997 12.702 14.493 1.00 87.44 88 ASN A O 1
ATOM 672 N N . PRO A 1 89 ? -11.966 13.572 15.143 1.00 84.06 89 PRO A N 1
ATOM 673 C CA . PRO A 1 89 ? -11.584 14.951 14.852 1.00 84.06 89 PRO A CA 1
ATOM 674 C C . PRO A 1 89 ? -10.485 15.486 15.785 1.00 84.06 89 PRO A C 1
ATOM 676 O O . PRO A 1 89 ? -9.870 16.502 15.475 1.00 84.06 89 PRO A O 1
ATOM 679 N N . ALA A 1 90 ? -10.222 14.820 16.916 1.00 83.94 90 ALA A N 1
ATOM 680 C CA . ALA A 1 90 ? -9.164 15.206 17.850 1.00 83.94 90 ALA A CA 1
ATOM 681 C C . ALA A 1 90 ? -7.765 14.735 17.410 1.00 83.94 90 ALA A C 1
ATOM 683 O O . ALA A 1 90 ? -6.763 15.244 17.911 1.00 83.94 90 ALA A O 1
ATOM 684 N N . ASP A 1 91 ? -7.683 13.771 16.490 1.00 83.06 91 ASP A N 1
ATOM 685 C CA . ASP A 1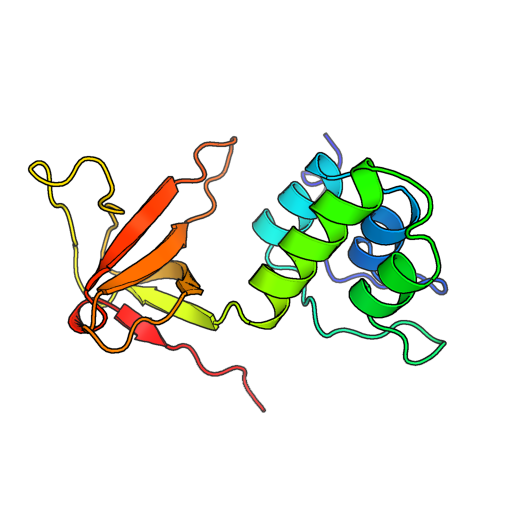 91 ? -6.427 13.206 16.001 1.00 83.06 91 ASP A CA 1
ATOM 686 C C . ASP A 1 91 ? -6.160 13.682 14.574 1.00 83.06 91 ASP A C 1
ATOM 688 O O . ASP A 1 91 ? -6.741 13.184 13.611 1.00 83.06 91 ASP A O 1
ATOM 692 N N . SER A 1 92 ? -5.240 14.637 14.426 1.00 83.44 92 SER A N 1
ATOM 693 C CA . SER A 1 92 ? -4.819 15.150 13.116 1.00 83.44 92 SER A CA 1
ATOM 694 C C . SER A 1 92 ? -4.161 14.086 12.234 1.00 83.44 92 SER A C 1
ATOM 696 O O . SER A 1 92 ? -4.081 14.257 11.018 1.00 83.44 92 SER A O 1
ATOM 698 N N . HIS A 1 93 ? -3.695 12.986 12.830 1.00 85.88 93 HIS A N 1
ATOM 699 C CA . HIS A 1 93 ? -3.136 11.844 12.120 1.00 85.88 93 HIS A CA 1
ATOM 700 C C . HIS A 1 93 ? -4.135 10.689 11.980 1.00 85.88 93 HIS A C 1
ATOM 702 O O . HIS A 1 93 ? -3.748 9.627 11.494 1.00 85.88 93 HIS A O 1
ATOM 708 N N . GLY A 1 94 ? -5.394 10.870 12.386 1.00 90.25 94 GLY A N 1
ATOM 709 C CA . GLY A 1 94 ? -6.443 9.859 12.320 1.00 90.25 94 GLY A CA 1
ATOM 710 C C . GLY A 1 94 ? -6.985 9.667 10.902 1.00 90.25 94 GLY A C 1
ATOM 711 O O . GLY A 1 94 ? -7.300 10.628 10.201 1.00 90.25 94 GLY A O 1
ATOM 712 N N . LEU A 1 95 ? -7.131 8.417 10.468 1.00 91.12 95 LEU A N 1
ATOM 713 C CA . LEU A 1 95 ? -7.807 8.085 9.216 1.00 91.12 95 LEU A CA 1
ATOM 714 C C . LEU A 1 95 ? -9.311 8.023 9.469 1.00 91.12 95 LEU A C 1
ATOM 716 O O . LEU A 1 95 ? -9.740 7.209 10.270 1.00 91.12 95 LEU A O 1
ATOM 720 N N . SER A 1 96 ? -10.111 8.847 8.793 1.00 91.62 96 SER A N 1
ATOM 721 C CA . SER A 1 96 ? -11.577 8.790 8.914 1.00 91.62 96 SER A CA 1
ATOM 722 C C . SER A 1 96 ? -12.196 7.974 7.785 1.00 91.62 96 SER A C 1
ATOM 724 O O . SER A 1 96 ? -11.841 8.195 6.622 1.00 91.62 96 SER A O 1
ATOM 726 N N . PHE A 1 97 ? -13.131 7.086 8.122 1.00 92.19 97 PHE A N 1
ATOM 727 C CA . PHE A 1 97 ? -13.793 6.190 7.177 1.00 92.19 97 PHE A CA 1
ATOM 728 C C . PHE A 1 97 ? -15.180 5.723 7.606 1.00 92.19 97 PHE A C 1
ATOM 730 O O . PHE A 1 97 ? -15.533 5.751 8.785 1.00 92.19 97 PHE A O 1
ATOM 737 N N . GLY A 1 98 ? -15.959 5.294 6.618 1.00 92.31 98 GLY A N 1
ATOM 738 C CA . GLY A 1 98 ? -17.272 4.691 6.794 1.00 92.31 98 GLY A CA 1
ATOM 739 C C . GLY A 1 98 ? -17.224 3.166 6.871 1.00 92.31 98 GLY A C 1
ATOM 740 O O . GLY A 1 98 ? -16.303 2.528 6.362 1.00 92.31 98 GLY A O 1
ATOM 741 N N . GLU A 1 99 ? -18.249 2.575 7.481 1.00 93.75 99 GLU A N 1
ATOM 742 C CA . GLU A 1 99 ? -18.470 1.128 7.474 1.00 93.75 99 GLU A CA 1
ATOM 743 C C . GLU A 1 99 ? -18.512 0.593 6.033 1.00 93.75 99 GLU A C 1
ATOM 745 O O . GLU A 1 99 ? -19.159 1.157 5.151 1.00 93.75 99 GLU A O 1
ATOM 750 N N . GLY A 1 100 ? -17.800 -0.504 5.789 1.00 88.00 100 GLY A N 1
ATOM 751 C CA . GLY A 1 100 ? -17.697 -1.142 4.482 1.00 88.00 100 GLY A CA 1
ATOM 752 C C . GLY A 1 100 ? -16.586 -0.606 3.575 1.00 88.00 100 GLY A C 1
ATOM 753 O O . GLY A 1 100 ? -16.290 -1.282 2.583 1.00 88.00 100 GLY A O 1
ATOM 754 N N . GLU A 1 101 ? -15.939 0.523 3.904 1.00 90.38 101 GLU A N 1
ATOM 755 C CA . GLU A 1 101 ? -14.794 1.037 3.136 1.00 90.38 101 GLU A CA 1
ATOM 756 C C . GLU A 1 101 ? -13.610 0.054 3.161 1.00 90.38 101 GLU A C 1
ATOM 758 O O . GLU A 1 101 ? -13.343 -0.624 4.157 1.00 90.38 101 GLU A O 1
ATOM 763 N N . LEU A 1 102 ? -12.899 -0.024 2.032 1.00 87.69 102 LEU A N 1
ATOM 764 C CA . LEU A 1 102 ? -11.679 -0.812 1.890 1.00 87.69 102 LEU A CA 1
ATOM 765 C C . LEU A 1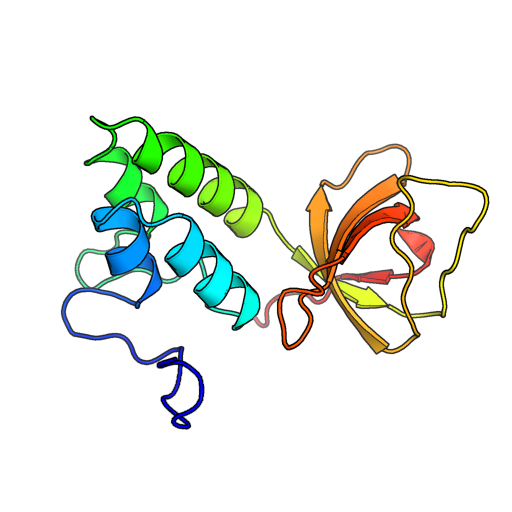 102 ? -10.469 0.034 2.281 1.00 87.69 102 LEU A C 1
ATOM 767 O O . LEU A 1 102 ? -10.249 1.122 1.750 1.00 87.69 102 LEU A O 1
ATOM 771 N N . ILE A 1 103 ? -9.677 -0.495 3.203 1.00 89.56 103 ILE A N 1
ATOM 772 C CA . ILE A 1 103 ? -8.517 0.159 3.791 1.00 89.56 103 ILE A CA 1
ATOM 773 C C . ILE A 1 103 ? -7.307 -0.726 3.528 1.00 89.56 103 ILE A C 1
ATOM 775 O O . ILE A 1 103 ? -7.284 -1.896 3.898 1.00 89.56 103 ILE A O 1
ATOM 779 N N . SER A 1 104 ? -6.265 -0.161 2.929 1.00 87.38 104 SER A N 1
ATOM 780 C CA . SER A 1 104 ? -4.978 -0.843 2.807 1.00 87.38 104 SER A CA 1
ATOM 781 C C . SER A 1 104 ? -4.160 -0.576 4.066 1.00 87.38 104 SER A C 1
ATOM 783 O O . SER A 1 104 ? -3.669 0.535 4.272 1.00 87.38 104 SER A O 1
ATOM 785 N N . VAL A 1 105 ? -4.044 -1.576 4.936 1.00 89.31 105 VAL A N 1
ATOM 786 C CA . VAL A 1 105 ? -3.289 -1.503 6.191 1.00 89.31 105 VAL A CA 1
ATOM 787 C C . VAL A 1 105 ? -1.802 -1.558 5.869 1.00 89.31 105 VAL A C 1
ATOM 789 O O . VAL A 1 105 ? -1.306 -2.602 5.473 1.00 89.31 105 VAL A O 1
ATOM 792 N N . LEU A 1 106 ? -1.095 -0.442 6.037 1.00 84.62 106 LEU A N 1
ATOM 793 C CA . LEU A 1 106 ? 0.339 -0.312 5.755 1.00 84.62 106 LEU A CA 1
ATOM 794 C C . LEU A 1 106 ? 1.212 -0.726 6.945 1.00 84.62 106 LEU A C 1
ATOM 796 O O . LEU A 1 106 ? 2.336 -1.182 6.757 1.00 84.62 106 LEU A O 1
ATOM 800 N N . GLN A 1 107 ? 0.721 -0.527 8.171 1.00 85.50 107 GLN A N 1
ATOM 801 C CA . GLN A 1 107 ? 1.467 -0.826 9.391 1.00 85.50 107 GLN A CA 1
ATOM 802 C C . GLN A 1 107 ? 0.530 -1.335 10.485 1.00 85.50 107 GLN A C 1
ATOM 804 O O . GLN A 1 107 ? -0.474 -0.692 10.791 1.00 85.50 107 GLN A O 1
ATOM 809 N N . GLN A 1 108 ? 0.887 -2.464 11.095 1.00 88.25 108 GLN A N 1
ATOM 810 C CA . GLN A 1 108 ? 0.176 -3.049 12.228 1.00 88.25 108 GLN A CA 1
ATOM 811 C C . GLN A 1 108 ? 1.056 -2.928 13.470 1.00 88.25 108 GLN A C 1
ATOM 813 O O . GLN A 1 108 ? 1.978 -3.716 13.661 1.00 88.25 108 GLN A O 1
ATOM 818 N N . ASN A 1 109 ? 0.823 -1.898 14.278 1.00 88.69 109 ASN A N 1
ATOM 819 C CA . ASN A 1 109 ? 1.538 -1.740 15.539 1.00 88.69 109 ASN A CA 1
ATOM 820 C C . ASN A 1 109 ? 0.913 -2.634 16.625 1.00 88.69 109 ASN A C 1
ATOM 822 O O . ASN A 1 109 ? -0.298 -2.878 16.630 1.00 88.69 109 ASN A O 1
ATOM 826 N N . GLU A 1 110 ? 1.741 -3.091 17.567 1.00 88.00 110 GLU A N 1
ATOM 827 C CA . GLU A 1 110 ? 1.331 -3.950 18.692 1.00 88.00 110 GLU A CA 1
ATOM 828 C C . GLU A 1 110 ? 0.453 -3.223 19.725 1.00 88.00 110 GLU A C 1
ATOM 830 O O . GLU A 1 110 ? -0.254 -3.860 20.499 1.00 88.00 110 GLU A O 1
ATOM 835 N N . ASP A 1 111 ? 0.446 -1.887 19.709 1.00 88.75 111 ASP A N 1
ATOM 836 C CA . ASP A 1 111 ? -0.418 -1.041 20.542 1.00 88.75 111 ASP A CA 1
ATOM 837 C C . ASP A 1 111 ? -1.898 -1.063 20.104 1.00 88.75 111 ASP A C 1
ATOM 839 O O . ASP A 1 111 ? -2.750 -0.443 20.742 1.00 88.75 111 ASP A O 1
ATOM 843 N N . GLY A 1 112 ? -2.215 -1.762 19.008 1.00 88.25 112 GLY A N 1
ATOM 844 C CA . GLY A 1 112 ? -3.551 -1.821 18.424 1.00 88.25 112 GLY A CA 1
ATOM 845 C C . GLY A 1 112 ? -3.905 -0.604 17.567 1.00 88.25 112 GLY A C 1
ATOM 846 O O . GLY A 1 112 ? -5.040 -0.518 17.096 1.00 88.25 112 GLY A O 1
ATOM 847 N N . ARG A 1 113 ? -2.967 0.325 17.327 1.00 91.75 113 ARG A N 1
ATOM 848 C CA . ARG A 1 113 ? -3.147 1.481 16.442 1.00 91.75 113 ARG A CA 1
ATOM 849 C C . ARG A 1 113 ? -2.473 1.218 15.103 1.00 91.75 113 ARG A C 1
ATOM 851 O O . ARG A 1 113 ? -1.260 1.315 14.945 1.00 91.75 113 ARG A O 1
ATOM 858 N N . TRP A 1 114 ? -3.273 0.899 14.103 1.00 92.81 114 TRP A N 1
ATOM 859 C CA . TRP A 1 114 ? -2.785 0.588 12.768 1.00 92.81 114 TRP A CA 1
ATOM 860 C C . TRP A 1 114 ? -2.720 1.831 11.901 1.00 92.81 114 TRP A C 1
ATOM 862 O O . TRP A 1 114 ? -3.465 2.786 12.101 1.00 92.81 114 TRP A O 1
ATOM 872 N N . LYS A 1 115 ? -1.815 1.819 10.925 1.00 90.50 115 LYS A N 1
ATOM 873 C CA . LYS A 1 115 ? -1.739 2.832 9.876 1.00 90.50 115 LYS A CA 1
ATOM 874 C C . LYS A 1 115 ? -2.252 2.231 8.587 1.00 90.50 115 LYS A C 1
ATOM 876 O O . LYS A 1 115 ? -1.833 1.140 8.202 1.00 90.50 115 LYS A O 1
ATOM 881 N N . GLY A 1 116 ? -3.080 2.969 7.873 1.00 89.94 116 GLY A N 1
ATOM 882 C CA . GLY A 1 116 ? -3.514 2.555 6.551 1.00 89.94 116 GLY A CA 1
ATOM 883 C C . GLY A 1 116 ? -3.870 3.722 5.662 1.00 89.94 116 GLY A C 1
ATOM 884 O O . GLY A 1 116 ? -3.804 4.890 6.056 1.00 89.94 116 GLY A O 1
ATOM 885 N N . VAL A 1 117 ? -4.204 3.365 4.434 1.00 88.00 117 VAL A N 1
ATOM 886 C CA . VAL A 1 117 ? -4.569 4.289 3.373 1.00 88.00 117 VAL A CA 1
ATOM 887 C C . VAL A 1 117 ? -5.856 3.826 2.708 1.00 88.00 117 VAL A C 1
ATOM 889 O O . VAL A 1 117 ? -6.046 2.638 2.444 1.00 88.00 117 VAL A O 1
ATOM 892 N N . ILE A 1 118 ? -6.741 4.780 2.450 1.00 87.19 118 ILE A N 1
ATOM 893 C CA . ILE A 1 118 ? -7.943 4.606 1.640 1.00 87.19 118 ILE A CA 1
ATOM 894 C C . ILE A 1 118 ? -7.699 5.347 0.343 1.00 87.19 118 ILE A C 1
ATOM 896 O O . ILE A 1 118 ? -7.487 6.560 0.352 1.00 87.19 118 ILE A O 1
ATOM 900 N N . PHE A 1 119 ? -7.712 4.610 -0.758 1.00 79.94 119 PHE A N 1
ATOM 901 C CA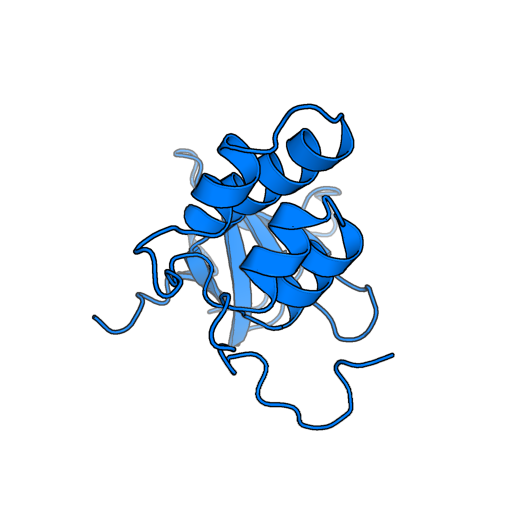 . PHE A 1 119 ? -7.523 5.158 -2.091 1.00 79.94 119 PHE A CA 1
ATOM 902 C C . PHE A 1 119 ? -8.862 5.699 -2.613 1.00 79.94 119 PHE A C 1
ATOM 904 O O . PHE A 1 119 ? -9.839 4.958 -2.697 1.00 79.94 119 PHE A O 1
ATOM 911 N N . GLY A 1 120 ? -8.921 7.002 -2.899 1.00 73.69 120 GLY A N 1
ATOM 912 C CA . GLY A 1 120 ? -10.101 7.676 -3.462 1.00 73.69 120 GLY A CA 1
ATOM 913 C C . GLY A 1 120 ? -9.986 7.890 -4.976 1.00 73.69 120 GLY A C 1
ATOM 914 O O . GLY A 1 120 ? -8.911 7.728 -5.544 1.00 73.69 120 GLY A O 1
ATOM 915 N N . GLU A 1 121 ? -11.074 8.297 -5.638 1.00 61.88 121 GLU A N 1
ATOM 916 C CA . GLU A 1 121 ? -11.151 8.347 -7.114 1.00 61.88 121 GLU A CA 1
ATOM 917 C C . GLU A 1 121 ? -10.295 9.441 -7.796 1.00 61.88 121 GLU A C 1
ATOM 919 O O . GLU A 1 121 ? -9.950 9.296 -8.967 1.00 61.88 121 GLU A O 1
ATOM 924 N N . GLU A 1 122 ? -9.907 10.516 -7.099 1.00 53.78 122 GLU A N 1
ATOM 925 C CA . GLU A 1 122 ? -9.116 11.622 -7.676 1.00 53.78 122 GLU A CA 1
ATOM 926 C C . GLU A 1 122 ? -8.119 12.207 -6.669 1.00 53.78 122 GLU A C 1
ATOM 928 O O . GLU A 1 122 ? -8.322 13.290 -6.123 1.00 53.78 122 GLU A O 1
ATOM 933 N N . HIS A 1 123 ? -7.040 11.479 -6.370 1.00 53.28 123 HIS A N 1
ATOM 934 C CA . HIS A 1 123 ? -5.984 11.930 -5.444 1.00 53.28 123 HIS A CA 1
ATOM 935 C C . HIS A 1 123 ? -6.463 12.261 -4.017 1.00 53.28 123 HIS A C 1
ATOM 937 O O . HIS A 1 123 ? -5.686 12.752 -3.199 1.00 53.28 123 HIS A O 1
ATOM 943 N N . SER A 1 124 ? -7.707 11.916 -3.672 1.00 66.69 124 SER A N 1
ATOM 944 C CA . SER A 1 124 ? -8.257 11.992 -2.313 1.00 66.69 124 SER A CA 1
ATOM 945 C C . SER A 1 124 ? -7.857 10.766 -1.484 1.00 66.69 124 SER A C 1
ATOM 947 O O . SER A 1 124 ? -8.634 10.225 -0.695 1.00 66.69 124 SER A O 1
ATOM 949 N N . SER A 1 125 ? -6.636 10.281 -1.709 1.00 77.62 125 SER A N 1
ATOM 950 C CA . SER A 1 125 ? -6.079 9.156 -0.977 1.00 77.62 125 SER A CA 1
ATOM 951 C C . SER A 1 125 ? -5.813 9.614 0.454 1.00 77.62 125 SER A C 1
ATOM 953 O O . SER A 1 125 ? -4.947 10.450 0.716 1.00 77.62 125 SER A O 1
ATOM 955 N N . ARG A 1 126 ? -6.606 9.103 1.393 1.00 86.56 126 ARG A N 1
ATOM 956 C CA . ARG A 1 126 ? -6.538 9.464 2.810 1.00 86.56 126 ARG A CA 1
ATOM 957 C C . ARG A 1 126 ? -5.611 8.479 3.498 1.00 86.56 126 ARG A C 1
ATOM 959 O O . ARG A 1 126 ? -5.842 7.280 3.419 1.00 86.56 126 ARG A O 1
ATOM 966 N N . THR A 1 127 ? -4.569 8.966 4.163 1.00 87.75 127 THR A N 1
ATOM 967 C CA . THR A 1 127 ? -3.655 8.130 4.958 1.00 87.75 127 THR A CA 1
ATOM 968 C C . THR A 1 127 ? -3.691 8.585 6.403 1.00 87.75 127 THR A C 1
ATOM 970 O O . THR A 1 127 ? -3.645 9.782 6.671 1.00 87.75 127 THR A O 1
ATOM 973 N N . GLY A 1 128 ? -3.727 7.640 7.334 1.00 91.38 128 GLY A N 1
ATOM 974 C CA . GLY A 1 128 ? -3.732 7.956 8.754 1.00 91.38 128 GLY A CA 1
ATOM 975 C C . GLY A 1 128 ? -3.743 6.711 9.625 1.00 91.38 128 GLY A C 1
ATOM 976 O O . GLY A 1 128 ? -3.622 5.585 9.135 1.00 91.38 128 GLY A O 1
ATOM 977 N N . TYR A 1 129 ? -3.886 6.936 10.922 1.00 92.69 129 TYR A N 1
ATOM 978 C CA . TYR A 1 129 ? -3.970 5.903 11.937 1.00 92.69 129 TYR A CA 1
ATOM 979 C C . TYR A 1 129 ? -5.413 5.645 12.354 1.00 92.69 129 TYR A C 1
ATOM 981 O O . TYR A 1 129 ? -6.241 6.550 12.386 1.00 92.69 129 TYR A O 1
ATOM 989 N N . PHE A 1 130 ? -5.706 4.410 12.720 1.00 93.31 130 PHE A N 1
ATOM 990 C CA . PHE A 1 130 ? -7.002 3.985 13.225 1.00 93.31 130 PHE A CA 1
ATOM 991 C C . PHE A 1 130 ? -6.816 2.771 14.136 1.00 93.31 130 PHE A C 1
ATOM 993 O O . PHE A 1 130 ? -5.797 2.082 14.051 1.00 93.31 130 PHE A O 1
ATOM 1000 N N . PRO A 1 131 ? -7.760 2.496 15.042 1.00 94.00 131 PRO A N 1
ATOM 1001 C CA . PRO A 1 131 ? -7.635 1.353 15.923 1.00 94.00 131 PRO A CA 1
ATOM 1002 C C . PRO A 1 131 ? -8.001 0.057 15.181 1.00 94.00 131 PRO A C 1
ATOM 1004 O O . PRO A 1 131 ? -8.929 0.013 14.378 1.00 94.00 131 PRO A O 1
ATOM 1007 N N . ALA A 1 132 ? -7.270 -1.023 15.436 1.00 92.38 132 ALA A N 1
ATOM 1008 C CA . ALA A 1 132 ? -7.458 -2.303 14.751 1.00 92.38 132 ALA A CA 1
ATOM 1009 C C . ALA A 1 132 ? -8.869 -2.890 14.940 1.00 92.38 132 ALA A C 1
ATOM 1011 O O . ALA A 1 132 ? -9.358 -3.629 14.095 1.00 92.38 132 ALA A O 1
ATOM 1012 N N . ASN A 1 133 ? -9.546 -2.535 16.036 1.00 93.12 133 ASN A N 1
ATOM 1013 C CA . ASN A 1 133 ? -10.874 -3.033 16.392 1.00 93.12 133 ASN A CA 1
ATOM 1014 C C . ASN A 1 133 ? -12.027 -2.469 15.542 1.00 93.12 133 ASN A C 1
ATOM 1016 O O . ASN A 1 133 ? -13.149 -2.944 15.694 1.00 93.12 133 ASN A O 1
ATOM 1020 N N . VAL A 1 134 ? -11.791 -1.463 14.691 1.00 93.94 134 VAL A N 1
ATOM 1021 C CA . VAL A 1 134 ? -12.816 -0.915 13.776 1.00 93.94 134 VAL A CA 1
ATOM 1022 C C . VAL A 1 134 ? -12.687 -1.446 12.348 1.00 93.94 134 VAL A C 1
ATOM 1024 O O . VAL A 1 134 ? -13.446 -1.051 11.461 1.00 93.94 134 VAL A O 1
ATOM 1027 N N . VAL A 1 135 ? -11.751 -2.366 12.107 1.00 93.88 135 VAL A N 1
ATOM 1028 C CA . VAL A 1 135 ? -11.561 -3.008 10.806 1.00 93.88 135 VAL A CA 1
ATOM 1029 C C . VAL A 1 135 ? -11.461 -4.523 10.954 1.00 93.88 135 VAL A C 1
ATOM 1031 O O . VAL A 1 135 ? -11.090 -5.043 12.001 1.00 93.88 135 VAL A O 1
ATOM 1034 N N . VAL A 1 136 ? -11.753 -5.243 9.877 1.00 92.69 136 VAL A N 1
ATOM 1035 C CA . VAL A 1 136 ? -11.488 -6.678 9.751 1.00 92.69 136 VAL A CA 1
ATOM 1036 C C . VAL A 1 136 ? -10.518 -6.900 8.600 1.00 92.69 136 VAL A C 1
ATOM 1038 O O . VAL A 1 136 ? -10.716 -6.357 7.514 1.00 92.69 136 VAL A O 1
ATOM 1041 N N . LEU A 1 137 ? -9.456 -7.674 8.822 1.00 89.50 137 LEU A N 1
ATOM 1042 C CA . LEU A 1 137 ? -8.533 -8.045 7.751 1.00 89.50 137 LEU A CA 1
ATOM 1043 C C . LEU A 1 137 ? -9.262 -8.952 6.752 1.00 89.50 137 LEU A C 1
ATOM 1045 O O . LEU A 1 137 ? -9.896 -9.936 7.129 1.00 89.50 137 LEU A O 1
ATOM 1049 N N . LEU A 1 138 ? -9.183 -8.599 5.475 1.00 83.88 138 LEU A N 1
ATOM 1050 C CA . LEU A 1 138 ? -9.603 -9.447 4.374 1.00 83.88 138 LEU A CA 1
ATOM 1051 C C . LEU A 1 138 ? -8.406 -10.324 4.018 1.00 83.88 138 LEU A C 1
ATOM 1053 O O . LEU A 1 138 ? -7.456 -9.857 3.385 1.00 83.88 138 LEU A O 1
ATOM 1057 N N . ASP A 1 139 ? -8.438 -11.581 4.453 1.00 61.19 139 ASP A N 1
ATOM 1058 C CA . ASP A 1 139 ? -7.458 -12.560 3.996 1.00 61.19 139 ASP A CA 1
ATOM 1059 C C . ASP A 1 139 ? -7.537 -12.675 2.470 1.00 61.19 139 ASP A C 1
ATOM 1061 O O . ASP A 1 139 ? -8.626 -12.650 1.879 1.00 61.19 139 ASP A O 1
ATOM 1065 N N . ARG A 1 140 ? -6.377 -12.786 1.812 1.00 54.09 140 ARG A N 1
ATOM 1066 C CA . ARG A 1 140 ? -6.373 -13.136 0.389 1.00 54.09 140 ARG A CA 1
ATOM 1067 C C . ARG A 1 140 ? -7.022 -14.516 0.266 1.00 54.09 140 ARG A C 1
ATOM 1069 O O . ARG A 1 140 ? -6.656 -15.400 1.040 1.00 54.09 140 ARG A O 1
ATOM 1076 N N . PRO A 1 141 ? -7.945 -14.733 -0.686 1.00 37.12 141 PRO A N 1
ATOM 1077 C CA . PRO A 1 141 ? -8.341 -16.092 -1.013 1.00 37.12 141 PRO A CA 1
ATOM 1078 C C . PRO A 1 141 ? -7.067 -16.854 -1.399 1.00 37.12 141 PRO A C 1
ATOM 1080 O O . PRO A 1 141 ? -6.321 -16.397 -2.271 1.00 37.12 141 PRO A O 1
ATOM 1083 N N . GLY A 1 142 ? -6.786 -17.920 -0.647 1.00 35.00 142 GLY A N 1
ATO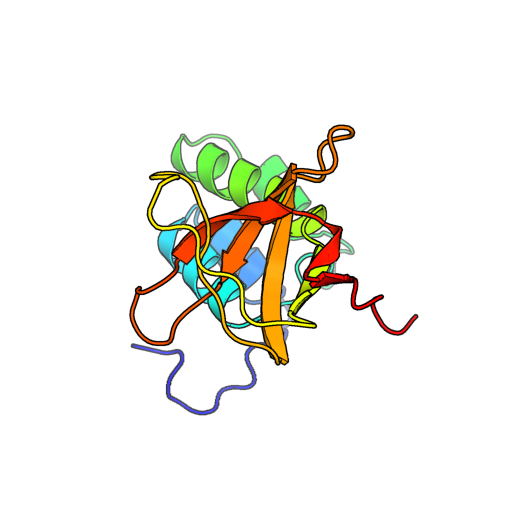M 1084 C CA . GLY A 1 142 ? -5.673 -18.835 -0.899 1.00 35.00 142 GLY A CA 1
ATOM 1085 C C . GLY A 1 142 ? -5.791 -19.554 -2.233 1.00 35.00 142 GLY A C 1
ATOM 1086 O O . GLY A 1 142 ? -6.911 -19.601 -2.795 1.00 35.00 142 GLY A O 1
#

Sequence (142 aa):
LLLKAGININRSTLQGTCLHEAALCGKRDVAQLLFESGVDVNRTNSYDQTALDIVKKFTSCGAARDVKQMLKEAINAVQARAISNYHNPADSHGLSFGEGELISVLQQNEDGRWKGVIFGEEHSSRTGYFPANVVVLLDRPG